Protein AF-A0A9Q0DKG9-F1 (afdb_monomer)

InterPro domains:
  IPR004244 Transposase, L1 [PTHR11505] (9-98)

Nearest PDB structures (foldseek):
  2ldy-assembly1_A  TM=6.185E-01  e=1.192E-02  Homo sapiens
  2w7a-assembly2_B  TM=7.944E-01  e=4.281E-01  Homo sapiens
  3iq2-assembly2_B  TM=2.450E-01  e=8.464E+00  Homo sapiens
  7am2-assembly1_V  TM=2.040E-01  e=6.937E+00  Leishmania tarentolae

Mean predicted aligned error: 10.67 Å

Sequence (126 aa):
MRVLVRLLFFPELLVEVFGEGVMDSPPECDRAHRSLTEKPKLGQRPRPIIIRLHRYQQKEMIICEARAKRGRLQYHGTPIAIYEDYAPEVMEQRYAYRVLCRSSMSWGSGQLCCFPQGFQSNEGGR

pLDDT: mean 75.12, std 17.93, range [31.84, 90.88]

Radius of gyration: 17.3 Å; Cα contacts (8 Å, |Δi|>4): 92; chains: 1; bounding box: 53×36×27 Å

Structure (mmCIF, N/CA/C/O backbone):
data_AF-A0A9Q0DKG9-F1
#
_entry.id   AF-A0A9Q0DKG9-F1
#
loop_
_atom_site.group_PDB
_atom_site.id
_atom_site.type_symbol
_atom_site.label_atom_id
_atom_site.label_alt_id
_atom_site.label_comp_id
_atom_site.label_asym_id
_atom_site.label_entity_id
_atom_site.label_seq_id
_atom_site.pdbx_PDB_ins_code
_atom_site.Cartn_x
_atom_site.Cartn_y
_atom_site.Cartn_z
_atom_site.occupancy
_atom_site.B_iso_or_equiv
_atom_site.auth_seq_id
_atom_site.auth_comp_id
_atom_site.auth_asym_id
_atom_site.auth_atom_id
_atom_site.pdbx_PDB_model_num
ATOM 1 N N . MET A 1 1 ? -23.987 2.272 -11.436 1.00 43.06 1 MET A N 1
ATOM 2 C CA . MET A 1 1 ? -23.696 2.980 -10.163 1.00 43.06 1 MET A CA 1
ATOM 3 C C . MET A 1 1 ? -22.794 2.223 -9.167 1.00 43.06 1 MET A C 1
ATOM 5 O O . MET A 1 1 ? -22.420 2.811 -8.168 1.00 43.06 1 MET A O 1
ATOM 9 N N . ARG A 1 2 ? -22.367 0.967 -9.408 1.00 44.47 2 ARG A N 1
ATOM 10 C CA . ARG A 1 2 ? -21.528 0.196 -8.452 1.00 44.47 2 ARG A CA 1
ATOM 11 C C . ARG A 1 2 ? -20.008 0.455 -8.518 1.00 44.47 2 ARG A C 1
ATOM 13 O O . ARG A 1 2 ? -19.296 0.037 -7.614 1.00 44.47 2 ARG A O 1
ATOM 20 N N . VAL A 1 3 ? -19.507 1.107 -9.571 1.00 48.06 3 VAL A N 1
ATOM 21 C CA . VAL A 1 3 ? -18.058 1.333 -9.779 1.00 48.06 3 VAL A CA 1
ATOM 22 C C . VAL A 1 3 ? -17.582 2.631 -9.113 1.00 48.06 3 VAL A C 1
ATOM 24 O O . VAL A 1 3 ? -16.548 2.625 -8.457 1.00 48.06 3 VAL A O 1
ATOM 27 N N . LEU A 1 4 ? -18.382 3.703 -9.184 1.00 49.78 4 LEU A N 1
ATOM 28 C CA . LEU A 1 4 ? -18.064 5.020 -8.608 1.00 49.78 4 LEU A CA 1
ATOM 29 C C . LEU A 1 4 ? -17.884 4.989 -7.082 1.00 49.78 4 LEU A C 1
ATOM 31 O O . LEU A 1 4 ? -16.915 5.539 -6.575 1.00 49.78 4 LEU A O 1
ATOM 35 N N . VAL A 1 5 ? -18.740 4.25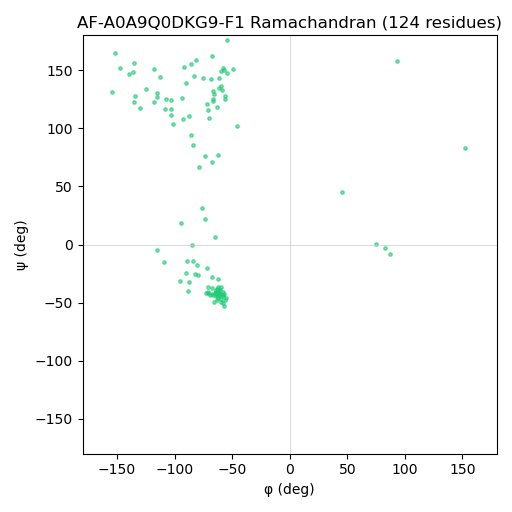7 -6.359 1.00 53.50 5 VAL A N 1
ATOM 36 C CA . VAL A 1 5 ? -18.650 4.136 -4.886 1.00 53.50 5 VAL A CA 1
ATOM 37 C C . VAL A 1 5 ? -17.331 3.486 -4.450 1.00 53.50 5 VAL A C 1
ATOM 39 O O . VAL A 1 5 ? -16.800 3.773 -3.383 1.00 53.50 5 VAL A O 1
ATOM 42 N N . ARG A 1 6 ? -16.763 2.615 -5.292 1.00 56.56 6 ARG A N 1
ATOM 43 C CA . ARG A 1 6 ? -15.526 1.899 -4.974 1.00 56.56 6 ARG A CA 1
ATOM 44 C C . ARG A 1 6 ? -14.275 2.751 -5.177 1.00 56.56 6 ARG A C 1
ATOM 46 O O . ARG A 1 6 ? -13.269 2.461 -4.544 1.00 56.56 6 ARG A O 1
ATOM 53 N N . LEU A 1 7 ? -14.329 3.752 -6.056 1.00 60.78 7 LEU A N 1
ATOM 54 C CA . LEU A 1 7 ? -13.195 4.634 -6.341 1.00 60.78 7 LEU A CA 1
ATOM 55 C C . LEU A 1 7 ? -13.053 5.757 -5.309 1.00 60.78 7 LEU A C 1
ATOM 57 O O . LEU A 1 7 ? -11.936 6.202 -5.094 1.00 60.78 7 LEU A O 1
ATOM 61 N N . LEU A 1 8 ? -14.140 6.156 -4.639 1.00 69.56 8 LEU A N 1
ATOM 62 C CA . LEU A 1 8 ? -14.119 7.203 -3.607 1.00 69.56 8 LEU A CA 1
ATOM 63 C C . LEU A 1 8 ? -13.791 6.663 -2.204 1.00 69.56 8 LEU A C 1
ATOM 65 O O . LEU A 1 8 ? -13.085 7.313 -1.445 1.00 69.56 8 LEU A O 1
ATOM 69 N N . PHE A 1 9 ? -14.198 5.426 -1.896 1.00 82.56 9 PHE A N 1
ATOM 70 C CA . PHE A 1 9 ? -13.988 4.831 -0.571 1.00 82.56 9 PHE A CA 1
ATOM 71 C C . PHE A 1 9 ? -12.509 4.675 -0.176 1.00 82.56 9 PHE A C 1
ATOM 73 O O . PHE A 1 9 ? -12.136 4.922 0.965 1.00 82.56 9 PHE A O 1
ATOM 80 N N . PHE A 1 10 ? -11.650 4.214 -1.091 1.00 84.50 10 PHE A N 1
ATOM 81 C CA . PHE A 1 10 ? -10.251 3.925 -0.749 1.00 84.50 10 PHE A CA 1
ATOM 82 C C . PHE A 1 10 ? -9.386 5.171 -0.537 1.00 84.50 10 PHE A C 1
ATOM 84 O O . PHE A 1 10 ? -8.593 5.156 0.401 1.00 84.50 10 PHE A O 1
ATOM 91 N N . PRO A 1 11 ? -9.506 6.227 -1.358 1.00 85.06 11 PRO A N 1
ATOM 92 C CA . PRO A 1 11 ? -8.855 7.503 -1.082 1.00 85.06 11 PRO A CA 1
ATOM 93 C C . PRO A 1 11 ? -9.216 8.074 0.290 1.00 85.06 11 PRO A C 1
ATOM 95 O O . PRO A 1 11 ? -8.318 8.450 1.036 1.00 85.06 11 PRO A O 1
ATOM 98 N N . GLU A 1 12 ? -10.501 8.069 0.653 1.00 85.62 12 GLU A N 1
ATOM 99 C CA . GLU A 1 12 ? -10.973 8.540 1.963 1.00 85.62 12 GLU A CA 1
ATOM 100 C C . GLU A 1 12 ? -10.422 7.675 3.104 1.00 85.62 12 GLU A C 1
ATOM 102 O O . GLU A 1 12 ? -9.881 8.197 4.076 1.00 85.62 12 GLU A O 1
ATOM 107 N N . LEU A 1 13 ? -10.447 6.348 2.939 1.00 86.75 13 LEU A N 1
ATOM 108 C CA . LEU A 1 13 ? -9.871 5.413 3.906 1.00 86.75 13 LEU A CA 1
ATOM 109 C C . LEU A 1 13 ? -8.367 5.638 4.115 1.00 86.75 13 LEU A C 1
ATOM 111 O O . LEU A 1 13 ? -7.874 5.483 5.228 1.00 86.75 13 LEU A O 1
ATOM 115 N N . LEU A 1 14 ? -7.617 5.986 3.068 1.00 85.88 14 LEU A N 1
ATOM 116 C CA . LEU A 1 14 ? -6.190 6.282 3.203 1.00 85.88 14 LEU A CA 1
ATOM 117 C C . LEU A 1 14 ? -5.965 7.562 4.014 1.00 85.88 14 LEU A C 1
ATOM 119 O O . LEU A 1 14 ? -5.115 7.561 4.902 1.00 85.88 14 LEU A O 1
ATOM 123 N N . VAL A 1 15 ? -6.748 8.614 3.767 1.00 86.00 15 VAL A N 1
ATOM 124 C CA . VAL A 1 15 ? -6.676 9.852 4.560 1.00 86.00 15 VAL A CA 1
ATOM 125 C C . VAL A 1 15 ? -7.007 9.572 6.030 1.00 86.00 15 VAL A C 1
ATOM 127 O O . VAL A 1 15 ? -6.259 9.993 6.908 1.00 86.00 15 VAL A O 1
ATOM 130 N N . GLU A 1 16 ? -8.046 8.780 6.312 1.00 86.88 16 GLU A N 1
ATOM 131 C CA . GLU A 1 16 ? -8.421 8.402 7.683 1.00 86.88 16 GLU A CA 1
ATOM 132 C C . GLU A 1 16 ? -7.327 7.577 8.386 1.00 86.88 16 GLU A C 1
ATOM 134 O O . GLU A 1 16 ? -6.99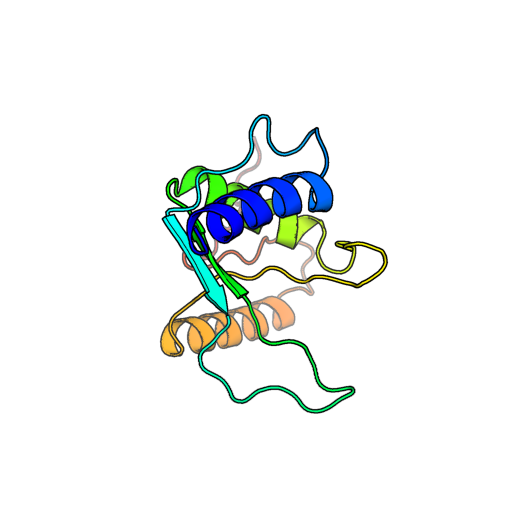2 7.829 9.542 1.00 86.88 16 GLU A O 1
ATOM 139 N N . VAL A 1 17 ? -6.726 6.607 7.688 1.00 86.38 17 VAL A N 1
ATOM 140 C CA . VAL A 1 17 ? -5.708 5.708 8.262 1.00 86.38 17 VAL A CA 1
ATOM 141 C C . VAL A 1 17 ? -4.377 6.420 8.527 1.00 86.38 17 VAL A C 1
ATOM 143 O O . VAL A 1 17 ? -3.696 6.101 9.506 1.00 86.38 17 VAL A O 1
ATOM 146 N N . PHE A 1 18 ? -3.968 7.353 7.663 1.00 83.19 18 PHE A N 1
ATOM 147 C CA . PHE A 1 18 ? -2.700 8.075 7.821 1.00 83.19 18 PHE A CA 1
ATOM 148 C C . PHE A 1 18 ? -2.822 9.365 8.645 1.00 83.19 18 PHE A C 1
ATOM 150 O O . PHE A 1 18 ? -1.828 9.751 9.277 1.00 83.19 18 PHE A O 1
ATOM 157 N N . GLY A 1 19 ? -4.018 9.960 8.693 1.00 77.88 19 GLY A N 1
ATOM 158 C CA . GLY A 1 19 ? -4.356 11.202 9.389 1.00 77.88 19 GLY A CA 1
ATOM 159 C C . GLY A 1 19 ? -4.259 12.450 8.501 1.00 77.88 19 GLY A C 1
ATOM 160 O O . GLY A 1 19 ? -3.508 12.478 7.525 1.00 77.88 19 GLY A O 1
ATOM 161 N N . GLU A 1 20 ? -4.968 13.514 8.897 1.00 66.88 20 GLU A N 1
ATOM 162 C CA . GLU A 1 20 ? -5.144 14.788 8.159 1.00 66.88 20 GLU A CA 1
ATOM 163 C C . GLU A 1 20 ? -3.865 15.635 7.954 1.00 66.88 20 GLU A C 1
ATOM 165 O O . GLU A 1 20 ? -3.935 16.742 7.439 1.00 66.88 20 GLU A O 1
ATOM 170 N N . GLY A 1 21 ? -2.680 15.140 8.327 1.00 67.19 21 GLY A N 1
ATOM 171 C CA . GLY A 1 21 ? -1.402 15.854 8.160 1.00 67.19 21 GLY A CA 1
ATOM 172 C C . GLY A 1 21 ? -0.409 15.194 7.202 1.00 67.19 21 GLY A C 1
ATOM 173 O O . GLY A 1 21 ? 0.670 15.732 6.983 1.00 67.19 21 GLY A O 1
ATOM 174 N N . VAL A 1 22 ? -0.729 14.008 6.674 1.00 73.00 22 VAL A N 1
ATOM 175 C CA . VAL A 1 22 ? 0.165 13.267 5.763 1.00 73.00 22 VAL A CA 1
ATOM 176 C C . VAL A 1 22 ? -0.177 13.535 4.298 1.00 73.00 22 VAL A C 1
ATOM 178 O O . VAL A 1 22 ? 0.696 13.490 3.433 1.00 73.00 22 VAL A O 1
ATOM 181 N N . MET A 1 23 ? -1.453 13.785 4.007 1.00 73.38 23 MET A N 1
ATOM 182 C CA . MET A 1 23 ? -1.948 14.032 2.658 1.00 73.38 23 MET A CA 1
ATOM 183 C C . MET A 1 23 ? -2.906 15.222 2.686 1.00 73.38 23 MET A C 1
ATOM 185 O O . MET A 1 23 ? -3.919 15.163 3.374 1.00 73.38 23 MET A O 1
ATOM 189 N N . ASP A 1 24 ? -2.616 16.261 1.901 1.00 72.31 24 ASP A N 1
ATOM 190 C CA . ASP A 1 24 ? -3.469 17.459 1.802 1.00 72.31 24 ASP A CA 1
ATOM 191 C C . ASP A 1 24 ? -4.781 17.193 1.046 1.00 72.31 24 ASP A C 1
ATOM 193 O O . ASP A 1 24 ? -5.747 17.946 1.143 1.00 72.31 24 ASP A O 1
ATOM 197 N N . SER A 1 25 ? -4.813 16.127 0.241 1.00 79.44 25 SER A N 1
ATOM 198 C CA . SER A 1 25 ? -5.985 15.718 -0.534 1.00 79.44 25 SER A CA 1
ATOM 199 C C . SER A 1 25 ? -6.053 14.195 -0.696 1.00 79.44 25 SER A C 1
ATOM 201 O O . SER A 1 25 ? -5.008 13.528 -0.707 1.00 79.44 25 SER A O 1
ATOM 203 N N . PRO A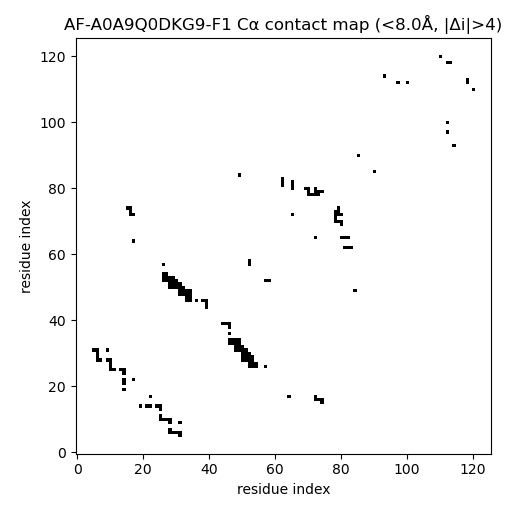 1 26 ? -7.264 13.622 -0.851 1.00 83.38 26 PRO A N 1
ATOM 204 C CA . PRO A 1 26 ? -7.428 12.205 -1.145 1.00 83.38 26 PRO A CA 1
ATOM 205 C C . PRO A 1 26 ? -6.711 11.829 -2.453 1.00 83.38 26 PRO A C 1
ATOM 207 O O . PRO A 1 26 ? -6.874 12.521 -3.462 1.00 83.38 26 PRO A O 1
ATOM 210 N N . PRO A 1 27 ? -5.926 10.739 -2.479 1.00 85.81 27 PRO A N 1
ATOM 211 C CA . PRO A 1 27 ? -5.201 10.349 -3.680 1.00 85.81 27 PRO A CA 1
ATOM 212 C C . PRO A 1 27 ? -6.142 9.884 -4.794 1.00 85.81 27 PRO A C 1
ATOM 214 O O . PRO A 1 27 ? -7.110 9.163 -4.560 1.00 85.81 27 PRO A O 1
ATOM 217 N N . GLU A 1 28 ? -5.812 10.232 -6.036 1.00 88.12 28 GLU A N 1
ATOM 218 C CA . GLU A 1 28 ? -6.564 9.784 -7.208 1.00 88.12 28 GLU A CA 1
ATOM 219 C C . GLU A 1 28 ? -6.301 8.289 -7.444 1.00 88.12 28 GLU A C 1
ATOM 221 O O . GLU A 1 28 ? -5.160 7.846 -7.624 1.00 88.12 28 GLU A O 1
ATOM 226 N N . CYS A 1 29 ? -7.367 7.491 -7.430 1.00 88.81 29 CYS A N 1
ATOM 227 C CA . CYS A 1 29 ? -7.304 6.047 -7.606 1.00 88.81 29 CYS A CA 1
ATOM 228 C C . CYS A 1 29 ? -7.859 5.655 -8.978 1.00 88.81 29 CYS A C 1
ATOM 230 O O . CYS A 1 29 ? -9.050 5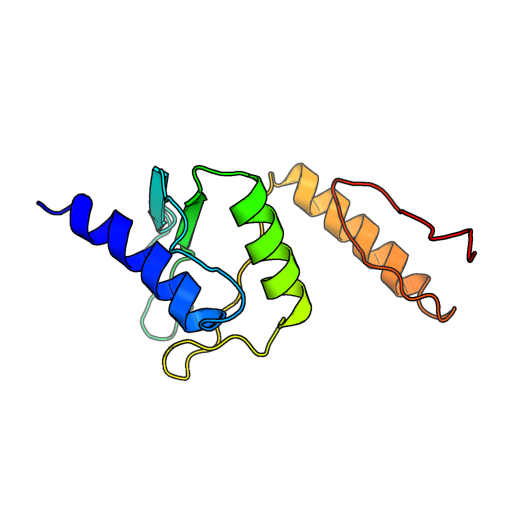.816 -9.235 1.00 88.81 29 CYS A O 1
ATOM 232 N N . ASP A 1 30 ? -7.011 5.082 -9.836 1.00 88.12 30 ASP A N 1
ATOM 233 C CA . ASP A 1 30 ? -7.434 4.563 -11.142 1.00 88.12 30 ASP A CA 1
ATOM 234 C C . ASP A 1 30 ? -8.273 3.290 -10.973 1.00 88.12 30 ASP A C 1
ATOM 236 O O . ASP A 1 30 ? -9.238 3.033 -11.696 1.00 88.12 30 ASP A O 1
ATOM 240 N N . ARG A 1 31 ? -7.852 2.426 -10.040 1.00 87.62 31 ARG A N 1
ATOM 241 C CA . ARG A 1 31 ? -8.432 1.095 -9.866 1.00 87.62 31 ARG A CA 1
ATOM 242 C C . ARG A 1 31 ? -8.249 0.609 -8.443 1.00 87.62 31 ARG A C 1
ATOM 244 O O . ARG A 1 31 ? -7.134 0.536 -7.943 1.00 87.62 31 ARG A O 1
ATOM 251 N N . ALA A 1 32 ? -9.328 0.122 -7.846 1.00 89.44 32 ALA A N 1
ATOM 252 C CA . ALA A 1 32 ? -9.267 -0.596 -6.584 1.00 89.44 32 ALA A CA 1
ATOM 253 C C . ALA A 1 32 ? -10.112 -1.865 -6.639 1.00 89.44 32 ALA A C 1
ATOM 255 O O . ALA A 1 32 ? -11.292 -1.853 -7.004 1.00 89.44 32 ALA A O 1
ATOM 256 N N . HIS A 1 33 ? -9.499 -2.986 -6.279 1.00 87.88 33 HIS A N 1
ATOM 257 C CA . HIS A 1 33 ? -10.153 -4.287 -6.294 1.00 87.88 33 HIS A CA 1
ATOM 258 C C . HIS A 1 33 ? -9.553 -5.226 -5.250 1.00 87.88 33 HIS A C 1
ATOM 260 O O . HIS A 1 33 ? -8.496 -4.966 -4.688 1.00 87.88 33 HIS A O 1
ATOM 266 N N . ARG A 1 34 ? -10.263 -6.315 -4.953 1.00 87.25 34 ARG A N 1
ATOM 267 C CA . ARG A 1 34 ? -9.753 -7.394 -4.096 1.00 87.25 34 ARG A CA 1
ATOM 268 C C . ARG A 1 34 ? -9.075 -8.447 -4.964 1.00 87.25 34 ARG A C 1
ATOM 270 O O . ARG A 1 34 ? -9.472 -8.604 -6.119 1.00 87.25 34 ARG A O 1
ATOM 277 N N . SER A 1 35 ? -8.113 -9.174 -4.398 1.00 86.75 35 SER A N 1
ATOM 278 C CA . SER A 1 35 ? -7.500 -10.311 -5.088 1.00 86.75 35 SER A CA 1
ATOM 279 C C . SER A 1 35 ? -8.556 -11.315 -5.561 1.00 86.75 35 SER A C 1
ATOM 281 O O . SER A 1 35 ? -9.584 -11.522 -4.905 1.00 86.75 35 SER A O 1
ATOM 283 N N . LEU A 1 36 ? -8.279 -11.968 -6.689 1.00 85.25 36 LEU A N 1
ATOM 284 C CA . LEU A 1 36 ? -9.114 -13.024 -7.277 1.00 85.25 36 LEU A CA 1
ATOM 285 C C . LEU A 1 36 ? -8.972 -14.366 -6.533 1.00 85.25 36 LEU A C 1
ATOM 287 O O . LEU A 1 36 ? -9.059 -15.433 -7.125 1.00 85.25 36 LEU A O 1
ATOM 291 N N . THR A 1 37 ? -8.726 -14.317 -5.225 1.00 84.56 37 THR A N 1
ATOM 292 C CA . THR A 1 37 ? -8.631 -15.501 -4.368 1.00 84.56 37 THR A CA 1
ATOM 293 C C . THR A 1 37 ? -10.024 -15.912 -3.892 1.00 84.56 37 THR A C 1
ATOM 295 O O . THR A 1 37 ? -10.936 -15.077 -3.781 1.00 84.56 37 THR A O 1
ATOM 298 N N . GLU A 1 38 ? -10.182 -17.192 -3.555 1.00 85.19 38 GLU A N 1
ATOM 299 C CA . GLU A 1 38 ? -11.387 -17.718 -2.919 1.00 85.19 38 GLU A CA 1
ATOM 300 C C . GLU A 1 38 ? -11.816 -16.875 -1.712 1.00 85.19 38 GLU A C 1
ATOM 302 O O . GLU A 1 38 ? -11.019 -16.192 -1.057 1.00 85.19 38 GLU A O 1
ATOM 307 N N . LYS A 1 39 ? -13.122 -16.868 -1.436 1.00 85.44 39 LYS A N 1
ATOM 308 C CA . LYS A 1 39 ? -13.648 -16.111 -0.302 1.00 85.44 39 LYS A CA 1
ATOM 309 C C . LYS A 1 39 ? -13.129 -16.760 0.990 1.00 85.44 39 LYS A C 1
ATOM 311 O O . LYS A 1 39 ? -13.374 -17.948 1.189 1.00 85.44 39 LYS A O 1
ATOM 316 N N . PRO A 1 40 ? -12.445 -16.006 1.868 1.00 88.25 40 PRO A N 1
ATOM 317 C CA . PRO A 1 40 ? -11.918 -16.562 3.104 1.00 88.25 40 PRO A CA 1
ATOM 318 C C . PRO A 1 40 ? -13.065 -17.086 3.974 1.00 88.25 40 PRO A C 1
ATOM 320 O O . PRO A 1 40 ? -14.149 -16.493 4.012 1.00 88.25 40 PRO A O 1
ATOM 323 N N . LYS A 1 41 ? -12.818 -18.203 4.667 1.00 87.44 41 LYS A N 1
ATOM 324 C CA . LYS A 1 41 ? -13.740 -18.751 5.671 1.00 87.44 41 LYS A CA 1
ATOM 325 C C . LYS A 1 41 ? -13.823 -17.808 6.878 1.00 87.44 41 LYS A C 1
ATOM 327 O O . LYS A 1 41 ? -12.957 -16.955 7.073 1.00 87.44 41 LYS A O 1
ATOM 332 N N . LEU A 1 42 ? -14.861 -17.961 7.698 1.00 83.88 42 LEU A N 1
ATOM 333 C CA . LEU A 1 42 ? -15.011 -17.178 8.926 1.00 83.88 42 LEU A CA 1
ATOM 334 C C . LEU A 1 42 ? -13.769 -17.364 9.822 1.00 83.88 42 LEU A C 1
ATOM 336 O O . LEU A 1 42 ? -13.343 -18.492 10.054 1.00 83.88 42 LEU A O 1
ATOM 340 N N . GLY A 1 43 ? -13.157 -16.262 10.260 1.00 84.50 43 GLY A N 1
ATOM 341 C CA . GLY A 1 43 ? -11.919 -16.266 11.055 1.00 84.50 43 GLY A CA 1
ATOM 342 C C . GLY A 1 43 ? -10.612 -16.301 10.249 1.00 84.50 43 GLY A C 1
ATOM 343 O O . GLY A 1 43 ? -9.542 -16.120 10.823 1.00 84.50 43 GLY A O 1
ATOM 344 N N . GLN A 1 44 ? -10.664 -16.483 8.925 1.00 85.88 44 GLN A N 1
ATOM 345 C CA . GLN A 1 44 ? -9.484 -16.343 8.067 1.00 85.88 44 GLN A CA 1
ATOM 346 C C . GLN A 1 44 ? -9.206 -14.877 7.725 1.00 85.88 44 GLN A C 1
ATOM 348 O O . GLN A 1 44 ? -10.086 -14.015 7.783 1.00 85.88 44 GLN A O 1
ATOM 353 N N . ARG A 1 45 ? -7.958 -14.595 7.335 1.00 84.00 45 ARG A N 1
ATOM 354 C CA . ARG A 1 45 ? -7.532 -13.241 6.971 1.00 84.00 45 ARG A CA 1
ATOM 355 C C . ARG A 1 45 ? -8.365 -12.706 5.794 1.00 84.00 45 ARG A C 1
ATOM 357 O O . ARG A 1 45 ? -8.576 -13.434 4.820 1.00 84.00 45 ARG A O 1
ATOM 364 N N . PRO A 1 46 ? -8.819 -11.439 5.843 1.00 87.94 46 PRO A N 1
ATOM 365 C CA . PRO A 1 46 ? -9.507 -10.815 4.720 1.00 87.94 46 PRO A CA 1
ATOM 366 C C . PRO A 1 46 ? -8.649 -10.811 3.449 1.00 87.94 46 PRO A C 1
ATOM 368 O O . PRO A 1 46 ? -7.423 -10.734 3.515 1.00 87.94 46 PRO A O 1
ATOM 371 N N . ARG A 1 47 ? -9.298 -10.830 2.275 1.00 89.56 47 ARG A N 1
ATOM 372 C CA . ARG A 1 47 ? -8.584 -10.737 0.991 1.00 89.56 47 ARG A CA 1
ATOM 373 C C . ARG A 1 47 ? -7.830 -9.414 0.876 1.00 89.56 47 ARG A C 1
ATOM 375 O O . ARG A 1 47 ? -8.466 -8.375 1.121 1.00 89.56 47 ARG A O 1
ATOM 382 N N . PRO A 1 48 ? -6.560 -9.441 0.429 1.00 90.00 48 PRO A N 1
ATOM 383 C CA . PRO A 1 48 ? -5.812 -8.227 0.170 1.00 90.00 48 PRO A CA 1
ATOM 384 C C . PRO A 1 48 ? -6.516 -7.387 -0.896 1.00 90.00 48 PRO A C 1
ATOM 386 O O . PRO A 1 48 ? -7.234 -7.891 -1.771 1.00 90.00 48 PRO A O 1
ATOM 389 N N . ILE A 1 49 ? -6.332 -6.080 -0.769 1.00 90.06 49 ILE A N 1
ATOM 390 C CA . ILE A 1 49 ? -6.886 -5.076 -1.664 1.00 90.06 49 ILE A CA 1
ATOM 391 C C . ILE A 1 49 ? -5.723 -4.540 -2.485 1.00 90.06 49 ILE A C 1
ATOM 393 O O . ILE A 1 49 ? -4.726 -4.099 -1.923 1.00 90.06 49 ILE A O 1
ATOM 397 N N . ILE A 1 50 ? -5.860 -4.605 -3.803 1.00 90.56 50 ILE A N 1
ATOM 398 C CA . ILE A 1 50 ? -4.879 -4.098 -4.753 1.00 90.56 50 ILE A CA 1
ATOM 399 C C . ILE A 1 50 ? -5.422 -2.780 -5.294 1.00 90.56 50 ILE A C 1
ATOM 401 O O . ILE A 1 50 ? -6.491 -2.736 -5.924 1.00 90.56 50 ILE A O 1
ATOM 405 N N . ILE A 1 51 ? -4.679 -1.715 -5.010 1.00 90.88 51 ILE A N 1
ATOM 406 C CA . ILE A 1 51 ? -5.003 -0.340 -5.375 1.00 90.88 51 ILE A CA 1
ATOM 407 C C . ILE A 1 51 ? -3.942 0.145 -6.358 1.00 90.88 51 ILE A C 1
ATOM 409 O O . ILE A 1 51 ? -2.746 0.075 -6.080 1.00 90.88 51 ILE 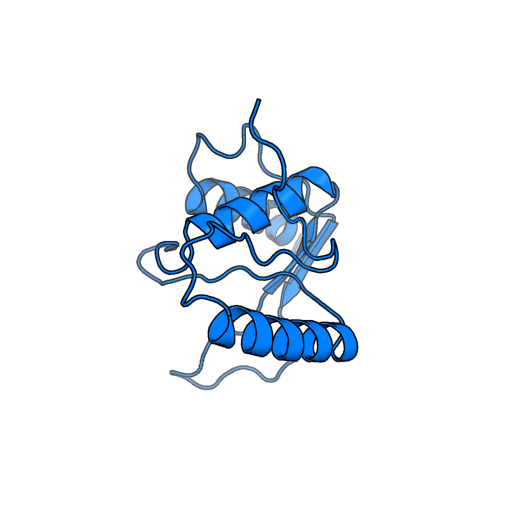A O 1
ATOM 413 N N . ARG A 1 52 ? -4.391 0.655 -7.503 1.00 90.75 52 ARG A N 1
ATOM 414 C CA . ARG A 1 52 ? -3.567 1.381 -8.460 1.00 90.75 52 ARG A CA 1
ATOM 415 C C . ARG A 1 52 ? -3.859 2.866 -8.301 1.00 90.75 52 ARG A C 1
ATOM 417 O O . ARG A 1 52 ? -4.956 3.321 -8.623 1.00 90.75 52 ARG A O 1
ATOM 424 N N . LEU A 1 53 ? -2.864 3.590 -7.807 1.00 90.50 53 LEU A N 1
ATOM 425 C CA . LEU A 1 53 ? -2.901 5.043 -7.714 1.00 90.50 53 LEU A CA 1
ATOM 426 C C . LEU A 1 53 ? -2.504 5.660 -9.050 1.00 90.50 53 LEU A C 1
ATOM 428 O O . LEU A 1 53 ? -1.625 5.136 -9.736 1.00 90.50 53 LEU A O 1
ATOM 432 N N . HIS A 1 54 ? -3.137 6.782 -9.373 1.00 89.81 54 HIS A N 1
ATOM 433 C CA . HIS A 1 54 ? -2.859 7.539 -10.585 1.00 89.81 54 HIS A CA 1
ATOM 434 C C . HIS A 1 54 ? -1.450 8.150 -10.548 1.00 89.81 54 HIS A C 1
ATOM 436 O O . HIS A 1 54 ? -0.692 8.083 -11.515 1.00 89.81 54 HIS A O 1
ATOM 442 N N . ARG A 1 55 ? -1.067 8.718 -9.394 1.00 90.06 55 ARG A N 1
ATOM 443 C CA . ARG A 1 55 ? 0.198 9.443 -9.213 1.00 90.06 55 ARG A CA 1
ATOM 444 C C . ARG A 1 55 ? 1.225 8.602 -8.466 1.00 90.06 55 ARG A C 1
ATOM 446 O O . ARG A 1 55 ? 1.018 8.202 -7.321 1.00 90.06 55 ARG A O 1
ATOM 453 N N . TYR A 1 56 ? 2.391 8.422 -9.082 1.00 87.62 56 TYR A N 1
ATOM 454 C CA . TYR A 1 56 ? 3.508 7.688 -8.480 1.00 87.62 56 TYR A CA 1
ATOM 455 C C . TYR A 1 56 ? 4.018 8.329 -7.178 1.00 87.62 56 TYR A C 1
ATOM 457 O O . TYR A 1 56 ? 4.309 7.626 -6.218 1.00 87.62 56 TYR A O 1
ATOM 465 N N . GLN A 1 57 ? 4.068 9.662 -7.108 1.00 88.44 57 GLN A N 1
ATOM 466 C CA . GLN A 1 57 ? 4.508 10.378 -5.903 1.00 88.44 57 GLN A CA 1
ATOM 467 C C . GLN A 1 57 ? 3.625 10.053 -4.689 1.00 88.44 57 GLN A C 1
ATOM 469 O O . GLN A 1 57 ? 4.139 9.782 -3.609 1.00 88.44 57 GLN A O 1
ATOM 474 N N . GLN A 1 58 ? 2.301 9.996 -4.879 1.00 88.12 58 GLN A N 1
ATOM 475 C CA . GLN A 1 58 ? 1.357 9.629 -3.818 1.00 88.12 58 GLN A CA 1
ATOM 476 C C . GLN A 1 58 ? 1.581 8.191 -3.343 1.00 88.12 58 GLN A C 1
ATOM 478 O O . GLN A 1 58 ? 1.584 7.940 -2.141 1.00 88.12 58 GLN A O 1
ATOM 483 N N . LYS A 1 59 ? 1.839 7.261 -4.274 1.00 88.38 59 LYS A N 1
ATOM 484 C CA . LYS A 1 59 ? 2.212 5.880 -3.944 1.00 88.38 59 LYS A CA 1
ATOM 485 C C . LYS A 1 59 ? 3.455 5.841 -3.055 1.00 88.38 59 LYS A C 1
ATOM 487 O O . LYS A 1 59 ? 3.408 5.219 -2.000 1.00 88.38 59 LYS A O 1
ATOM 492 N N . GLU A 1 60 ? 4.544 6.493 -3.451 1.00 88.56 60 GLU A N 1
ATOM 493 C CA . GLU A 1 60 ? 5.791 6.468 -2.676 1.00 88.56 60 GLU A CA 1
ATOM 494 C C . GLU A 1 60 ? 5.619 7.084 -1.282 1.00 88.56 60 GLU A C 1
ATOM 496 O O . GLU A 1 60 ? 6.054 6.483 -0.302 1.00 88.56 60 GLU A O 1
ATOM 501 N N . MET A 1 61 ? 4.910 8.213 -1.166 1.00 88.12 61 MET A N 1
ATOM 502 C CA . MET A 1 61 ? 4.606 8.824 0.135 1.00 88.12 61 MET A CA 1
ATOM 503 C C . MET A 1 61 ? 3.835 7.864 1.051 1.00 88.12 61 MET A C 1
ATOM 505 O O . MET A 1 61 ? 4.268 7.606 2.173 1.00 88.12 61 MET A O 1
ATOM 509 N N . ILE A 1 62 ? 2.749 7.263 0.550 1.00 88.88 62 ILE A N 1
ATOM 510 C CA . ILE A 1 62 ? 1.934 6.291 1.300 1.00 88.88 62 ILE A CA 1
ATOM 511 C C . ILE A 1 62 ? 2.781 5.109 1.774 1.00 88.88 62 ILE A C 1
ATOM 513 O O . ILE A 1 62 ? 2.644 4.642 2.904 1.00 88.88 62 ILE A O 1
ATOM 517 N N . ILE A 1 63 ? 3.664 4.606 0.917 1.00 89.44 63 ILE A N 1
ATOM 518 C CA . ILE A 1 63 ? 4.525 3.473 1.242 1.00 89.44 63 ILE A CA 1
ATOM 519 C C . ILE A 1 63 ? 5.580 3.844 2.285 1.00 89.44 63 ILE A C 1
ATOM 521 O O . ILE A 1 63 ? 5.819 3.058 3.205 1.00 89.44 63 ILE A O 1
ATOM 525 N N . CYS A 1 64 ? 6.215 5.008 2.165 1.00 86.88 64 CYS A N 1
ATOM 526 C CA . CYS A 1 64 ? 7.177 5.498 3.149 1.00 86.88 64 CYS A CA 1
ATOM 527 C C . CYS A 1 64 ? 6.522 5.654 4.525 1.00 86.88 64 CYS A C 1
ATOM 529 O O . CYS A 1 64 ? 7.027 5.119 5.514 1.00 86.88 64 CYS A O 1
ATOM 531 N N . GLU A 1 65 ? 5.346 6.270 4.572 1.00 87.44 65 GLU A N 1
ATOM 532 C CA . GLU A 1 65 ? 4.558 6.441 5.794 1.00 87.44 65 GLU A CA 1
ATOM 533 C C . GLU A 1 65 ? 4.096 5.104 6.376 1.00 87.44 65 GLU A C 1
ATOM 535 O O . GLU A 1 65 ? 4.197 4.867 7.582 1.00 87.44 65 GLU A O 1
ATOM 540 N N . ALA A 1 66 ? 3.668 4.168 5.525 1.00 88.81 66 ALA A N 1
ATOM 541 C CA . ALA A 1 66 ? 3.303 2.824 5.957 1.00 88.81 66 ALA A CA 1
ATOM 542 C C . ALA A 1 66 ? 4.485 2.067 6.573 1.00 88.81 66 ALA A C 1
ATOM 544 O O . ALA A 1 66 ? 4.309 1.305 7.528 1.00 88.81 66 ALA A O 1
ATOM 545 N N . ARG A 1 67 ? 5.697 2.271 6.043 1.00 85.88 67 ARG A N 1
ATOM 546 C CA . ARG A 1 67 ? 6.930 1.698 6.597 1.00 85.88 67 ARG A CA 1
ATOM 547 C C . ARG A 1 67 ? 7.303 2.361 7.924 1.00 85.88 67 ARG A C 1
ATOM 549 O O . ARG A 1 67 ? 7.656 1.637 8.853 1.00 85.88 67 ARG A O 1
ATOM 556 N N . ALA A 1 68 ? 7.178 3.683 8.037 1.00 84.31 68 ALA A N 1
ATOM 557 C CA . ALA A 1 68 ? 7.456 4.426 9.267 1.00 84.31 68 ALA A CA 1
ATOM 558 C C . ALA A 1 68 ? 6.488 4.051 10.404 1.00 84.31 68 ALA A C 1
ATOM 560 O O . ALA A 1 68 ? 6.902 3.827 11.541 1.00 84.31 68 ALA A O 1
ATOM 561 N N . LYS A 1 69 ? 5.197 3.895 10.088 1.00 83.06 69 LYS A N 1
ATOM 562 C CA . LYS A 1 69 ? 4.126 3.539 11.037 1.00 83.06 69 LYS A CA 1
ATOM 563 C C . LYS A 1 69 ? 3.846 2.031 11.088 1.00 83.06 69 LYS A C 1
ATOM 565 O O . LYS A 1 69 ? 2.780 1.602 11.543 1.00 83.06 69 LYS A O 1
ATOM 570 N N . ARG A 1 70 ? 4.781 1.194 10.623 1.00 78.94 70 ARG A N 1
ATOM 571 C CA . ARG A 1 70 ? 4.580 -0.257 10.500 1.00 78.94 70 ARG A CA 1
ATOM 572 C C . ARG A 1 70 ? 4.174 -0.876 11.842 1.00 78.94 70 ARG A C 1
ATOM 574 O O . ARG A 1 70 ? 4.873 -0.741 12.838 1.00 78.94 70 ARG A O 1
ATOM 581 N N . GLY A 1 71 ? 3.044 -1.587 11.848 1.00 78.62 71 GLY A N 1
ATOM 582 C CA . GLY A 1 71 ? 2.489 -2.237 13.044 1.00 78.62 71 GLY A CA 1
ATOM 583 C C . GLY A 1 71 ? 1.660 -1.323 13.954 1.00 78.62 71 GLY A C 1
ATOM 584 O O . GLY A 1 71 ? 1.091 -1.813 14.923 1.00 78.62 71 GLY A O 1
ATOM 585 N N . ARG A 1 72 ? 1.558 -0.024 13.641 1.00 84.12 72 ARG A N 1
ATOM 586 C CA . ARG A 1 72 ? 0.733 0.949 14.376 1.00 84.12 72 ARG A CA 1
ATOM 587 C C . ARG A 1 72 ? -0.502 1.410 13.601 1.00 84.12 72 ARG A C 1
ATOM 589 O O . ARG A 1 72 ? -1.403 1.973 14.209 1.00 84.12 72 ARG A O 1
ATOM 596 N N . LEU A 1 73 ? -0.553 1.166 12.289 1.00 86.06 73 LEU A N 1
ATOM 597 C CA . LEU A 1 73 ? -1.705 1.509 11.454 1.00 86.06 73 LEU A CA 1
ATOM 598 C C . LEU A 1 73 ? -2.926 0.664 11.829 1.00 86.06 73 LEU A C 1
ATOM 600 O O . LEU A 1 73 ? -2.873 -0.570 11.823 1.00 86.06 73 LEU A O 1
ATOM 604 N N . GLN A 1 74 ? -4.031 1.339 12.131 1.00 88.00 74 GLN A N 1
ATOM 605 C CA . GLN A 1 74 ? -5.301 0.721 12.488 1.00 88.00 74 GLN A CA 1
ATOM 606 C C . GLN A 1 74 ? -6.443 1.431 11.770 1.00 88.00 74 GLN A C 1
ATOM 608 O O . GLN A 1 74 ? -6.393 2.634 11.543 1.00 88.00 74 GLN A O 1
ATOM 613 N N . TYR A 1 75 ? -7.482 0.674 11.450 1.00 86.88 75 TYR A N 1
ATOM 614 C CA . TYR A 1 75 ? -8.732 1.176 10.901 1.00 86.88 75 TYR A CA 1
ATOM 615 C C . TYR A 1 75 ? -9.878 0.594 11.717 1.00 86.88 75 TYR A C 1
ATOM 617 O O . TYR A 1 75 ? -10.008 -0.630 11.802 1.00 86.88 75 TYR A O 1
ATOM 625 N N . HIS A 1 76 ? -10.648 1.455 12.385 1.00 86.62 76 HIS A N 1
ATOM 626 C CA . HIS A 1 76 ? -11.682 1.060 13.354 1.00 86.62 76 HIS A CA 1
ATOM 627 C C . HIS A 1 76 ? -11.216 -0.036 14.339 1.00 86.62 76 HIS A C 1
ATOM 629 O O . HIS A 1 76 ? -11.895 -1.039 14.549 1.00 86.62 76 HIS A O 1
ATOM 635 N N . GLY A 1 77 ? -10.005 0.109 14.892 1.00 84.50 77 GLY A N 1
ATOM 636 C CA . GLY A 1 77 ? -9.413 -0.858 15.829 1.00 84.50 77 GLY A CA 1
ATOM 637 C C . GLY A 1 77 ? -8.892 -2.158 15.197 1.00 84.50 77 GLY A C 1
ATOM 638 O O . GLY A 1 77 ? -8.362 -3.014 15.901 1.00 84.50 77 GLY A O 1
ATOM 639 N N . THR A 1 78 ? -8.999 -2.323 13.874 1.00 86.62 78 THR A N 1
ATOM 640 C CA . THR A 1 78 ? -8.412 -3.459 13.151 1.00 86.62 78 THR A CA 1
ATOM 641 C C . THR A 1 78 ? -7.028 -3.083 12.622 1.00 86.62 78 THR A C 1
ATOM 643 O O . THR A 1 78 ? -6.915 -2.090 11.900 1.00 86.62 78 THR A O 1
ATOM 646 N N . PRO A 1 79 ? -5.965 -3.854 12.913 1.00 88.50 79 PRO A N 1
ATOM 647 C CA . PRO A 1 79 ? -4.636 -3.564 12.391 1.00 88.50 79 PRO A CA 1
ATOM 648 C C . PRO A 1 79 ? -4.601 -3.736 10.869 1.00 88.50 79 PRO A C 1
ATOM 650 O O . PRO A 1 79 ? -5.000 -4.776 10.337 1.00 88.50 79 PRO A O 1
ATOM 653 N N . ILE A 1 80 ? -4.087 -2.724 10.171 1.00 89.50 80 ILE A N 1
ATOM 654 C CA . ILE A 1 80 ? -3.896 -2.747 8.719 1.00 89.50 80 ILE A CA 1
ATOM 655 C C . ILE A 1 80 ? -2.404 -2.740 8.404 1.00 89.50 80 ILE A C 1
ATOM 657 O O . ILE A 1 80 ? -1.598 -2.091 9.068 1.00 89.50 80 ILE A O 1
ATOM 661 N N . ALA A 1 81 ? -2.035 -3.462 7.349 1.00 89.19 81 ALA A N 1
ATOM 662 C CA . ALA A 1 81 ? -0.708 -3.394 6.773 1.00 89.19 81 ALA A CA 1
ATOM 663 C C . ALA A 1 81 ? -0.796 -3.061 5.283 1.00 89.19 81 ALA A C 1
ATOM 665 O O . ALA A 1 81 ? -1.595 -3.648 4.553 1.00 89.19 81 ALA A O 1
ATOM 666 N N . ILE A 1 82 ? 0.041 -2.121 4.852 1.00 90.31 82 ILE A N 1
ATOM 667 C CA . ILE A 1 82 ? 0.137 -1.661 3.468 1.00 90.31 82 ILE A CA 1
ATOM 668 C C . ILE A 1 82 ? 1.528 -2.033 2.960 1.00 90.31 82 ILE A C 1
ATOM 670 O O . ILE A 1 82 ? 2.535 -1.782 3.626 1.00 90.31 82 ILE A O 1
ATOM 674 N N . TYR A 1 83 ? 1.569 -2.660 1.789 1.00 88.69 83 TYR A N 1
ATOM 675 C CA . TYR A 1 83 ? 2.791 -3.110 1.136 1.00 88.69 83 TYR A CA 1
ATOM 676 C C . TYR A 1 83 ? 2.746 -2.749 -0.345 1.00 88.69 83 TYR A C 1
ATOM 678 O O . TYR A 1 83 ? 1.671 -2.591 -0.922 1.00 88.69 83 TYR A O 1
ATOM 686 N N . GLU A 1 84 ? 3.921 -2.644 -0.954 1.00 89.50 84 GLU A N 1
ATOM 687 C CA . GLU A 1 84 ? 4.031 -2.552 -2.406 1.00 89.50 84 GLU A CA 1
ATOM 688 C C . GLU A 1 84 ? 3.785 -3.908 -3.063 1.00 89.50 84 GLU A C 1
ATOM 690 O O . GLU A 1 84 ? 4.207 -4.944 -2.543 1.00 89.50 84 GLU A O 1
ATOM 695 N N . ASP A 1 85 ? 3.124 -3.867 -4.217 1.00 89.44 85 ASP A N 1
ATOM 696 C CA . ASP A 1 85 ? 2.880 -5.028 -5.064 1.00 89.44 85 ASP A CA 1
ATOM 697 C C . ASP A 1 85 ? 4.071 -5.216 -6.009 1.00 89.44 85 ASP A C 1
ATOM 699 O O . ASP A 1 85 ? 4.327 -4.388 -6.886 1.00 89.44 85 ASP A O 1
ATOM 703 N N . TYR A 1 86 ? 4.840 -6.277 -5.781 1.00 85.94 86 TYR A N 1
ATOM 704 C CA . TYR A 1 86 ? 6.015 -6.619 -6.573 1.00 85.94 86 TYR A CA 1
ATOM 705 C C . TYR A 1 86 ? 5.818 -7.968 -7.251 1.00 85.94 86 TYR A C 1
ATOM 707 O O . TYR A 1 86 ? 5.178 -8.866 -6.704 1.00 85.94 86 TYR A O 1
ATOM 715 N N . ALA A 1 87 ? 6.457 -8.135 -8.409 1.00 86.19 87 ALA A N 1
ATOM 716 C CA . ALA A 1 87 ? 6.596 -9.437 -9.044 1.00 86.19 87 ALA A CA 1
ATOM 717 C C . ALA A 1 87 ? 7.286 -10.443 -8.092 1.00 86.19 87 ALA A C 1
ATOM 719 O O . ALA A 1 87 ? 8.113 -10.034 -7.265 1.00 86.19 87 ALA A O 1
ATOM 720 N N . PRO A 1 88 ? 6.988 -11.751 -8.205 1.00 84.56 88 PRO A N 1
ATOM 721 C CA . PRO A 1 88 ? 7.541 -12.771 -7.311 1.00 84.56 88 PRO A CA 1
ATOM 722 C C . PRO A 1 88 ? 9.075 -12.795 -7.324 1.00 84.56 88 PRO A C 1
ATOM 724 O O . PRO A 1 88 ? 9.690 -12.821 -6.263 1.00 84.56 88 PRO A O 1
ATOM 727 N N . GLU A 1 89 ? 9.691 -12.651 -8.498 1.00 88.44 89 GLU A N 1
ATOM 728 C CA . GLU A 1 89 ? 11.152 -12.585 -8.661 1.00 88.44 89 GLU A CA 1
ATOM 729 C C . GLU A 1 89 ? 11.770 -11.427 -7.857 1.00 88.44 89 GLU A C 1
ATOM 731 O O . GLU A 1 89 ? 12.765 -11.583 -7.149 1.00 88.44 89 GLU A O 1
ATOM 736 N N . VAL A 1 90 ? 11.130 -10.255 -7.894 1.00 86.25 90 VAL A N 1
ATOM 737 C CA . VAL A 1 90 ? 11.555 -9.076 -7.128 1.00 86.25 90 VAL A CA 1
ATOM 738 C C . VAL A 1 90 ? 11.370 -9.307 -5.627 1.00 86.25 90 VAL A C 1
ATOM 740 O O . VAL A 1 90 ? 12.198 -8.882 -4.821 1.00 86.25 90 VAL A O 1
ATOM 743 N N . MET A 1 91 ? 10.303 -9.995 -5.2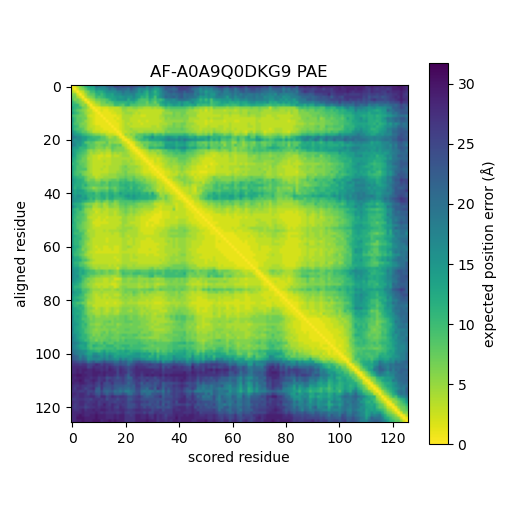21 1.00 84.25 91 MET A N 1
ATOM 744 C CA . MET A 1 91 ? 10.079 -10.340 -3.817 1.00 84.25 91 MET A CA 1
ATOM 745 C C . MET A 1 91 ? 11.154 -11.277 -3.265 1.00 84.25 91 MET A C 1
ATOM 747 O O . MET A 1 91 ? 11.594 -11.077 -2.129 1.00 84.25 91 MET A O 1
ATOM 751 N N . GLU A 1 92 ? 11.609 -12.247 -4.056 1.00 86.38 92 GLU A N 1
ATOM 752 C CA . GLU A 1 92 ? 12.713 -13.139 -3.692 1.00 86.38 92 GLU A CA 1
ATOM 753 C C . GLU A 1 92 ? 14.022 -12.365 -3.518 1.00 86.38 92 GLU A C 1
ATOM 755 O O . GLU A 1 92 ? 14.670 -12.476 -2.474 1.00 86.38 92 GLU A O 1
ATOM 760 N N . GLN A 1 93 ? 14.361 -11.489 -4.471 1.00 86.19 93 GLN A N 1
ATOM 761 C CA . GLN A 1 93 ? 15.543 -10.624 -4.375 1.00 86.19 93 GLN A CA 1
ATOM 762 C C . GLN A 1 93 ? 15.505 -9.738 -3.120 1.00 86.19 93 GLN A C 1
ATOM 764 O O . GLN A 1 93 ? 16.485 -9.642 -2.378 1.00 86.19 93 GLN A O 1
ATOM 769 N N . ARG A 1 94 ? 14.347 -9.137 -2.815 1.00 82.00 94 ARG A N 1
ATOM 770 C CA . ARG A 1 94 ? 14.147 -8.344 -1.589 1.00 82.00 94 ARG A CA 1
ATOM 771 C C . ARG A 1 94 ? 14.295 -9.168 -0.322 1.00 82.00 94 ARG A C 1
ATOM 773 O O . ARG A 1 94 ? 14.760 -8.646 0.692 1.00 82.00 94 ARG A O 1
ATOM 780 N N . TYR A 1 95 ? 13.822 -10.411 -0.335 1.00 82.00 95 TYR A N 1
ATOM 781 C CA . TYR A 1 95 ? 13.943 -11.305 0.807 1.00 82.00 95 TYR A CA 1
ATOM 782 C C . TYR A 1 95 ? 15.412 -11.642 1.063 1.00 82.00 95 TYR A C 1
ATOM 784 O O . TYR A 1 95 ? 15.878 -11.442 2.185 1.00 82.00 95 TYR A O 1
ATOM 792 N N . ALA A 1 96 ? 16.147 -12.039 0.021 1.00 84.38 96 ALA A N 1
ATOM 793 C CA . ALA A 1 96 ? 17.579 -12.315 0.101 1.00 84.38 96 ALA A CA 1
ATOM 794 C C . ALA A 1 96 ? 18.359 -11.101 0.632 1.00 84.38 96 ALA A C 1
ATOM 796 O O . ALA A 1 96 ? 19.121 -11.215 1.594 1.00 84.38 96 ALA A O 1
ATOM 797 N N . TYR A 1 97 ? 18.084 -9.913 0.089 1.00 79.00 97 TYR A N 1
ATOM 798 C CA . TYR A 1 97 ? 18.703 -8.669 0.545 1.00 79.00 97 TYR A CA 1
ATOM 799 C C . TYR A 1 97 ? 18.374 -8.346 2.011 1.00 79.00 97 TYR A C 1
ATOM 801 O O . TYR A 1 97 ? 19.251 -7.986 2.791 1.00 79.00 97 TYR A O 1
ATOM 809 N N . ARG A 1 98 ? 17.118 -8.532 2.438 1.00 77.12 98 ARG A N 1
ATOM 810 C CA . ARG A 1 98 ? 16.712 -8.312 3.836 1.00 77.12 98 ARG A CA 1
ATOM 811 C C . ARG A 1 98 ? 17.441 -9.243 4.803 1.00 77.12 98 ARG A C 1
ATOM 813 O O . ARG A 1 98 ? 17.774 -8.813 5.907 1.00 77.12 98 ARG A O 1
ATOM 820 N N . VAL A 1 99 ? 17.643 -10.504 4.422 1.00 78.88 99 VAL A N 1
ATOM 821 C CA . VAL A 1 99 ? 18.399 -11.474 5.229 1.00 78.88 99 VAL A CA 1
ATOM 822 C C . VAL A 1 99 ? 19.842 -10.997 5.397 1.00 78.88 99 VAL A C 1
ATOM 824 O O . VAL A 1 99 ? 20.315 -10.929 6.531 1.00 78.88 99 VAL A O 1
ATOM 827 N N . LEU A 1 100 ? 20.481 -10.559 4.308 1.00 77.06 100 LEU A N 1
ATOM 828 C CA . LEU A 1 100 ? 21.837 -10.003 4.322 1.00 77.06 100 LEU A CA 1
ATOM 829 C C . LEU A 1 100 ? 21.949 -8.760 5.227 1.00 77.06 100 LEU A C 1
ATOM 831 O O . LEU A 1 100 ? 22.814 -8.696 6.104 1.00 77.06 100 LEU A O 1
ATOM 835 N N . CYS A 1 101 ? 21.041 -7.789 5.074 1.00 68.12 101 CYS A N 1
ATOM 836 C CA . CYS A 1 101 ? 21.027 -6.586 5.910 1.00 68.12 101 CYS A CA 1
ATOM 837 C C . CYS A 1 101 ? 20.839 -6.922 7.391 1.00 68.12 101 CYS A C 1
ATOM 839 O O . CYS A 1 101 ? 21.498 -6.328 8.238 1.00 68.12 101 CYS A O 1
ATOM 841 N N . ARG A 1 102 ? 19.986 -7.902 7.722 1.00 63.28 102 ARG A N 1
ATOM 842 C CA . ARG A 1 102 ? 19.776 -8.328 9.111 1.00 63.28 102 ARG A CA 1
ATOM 843 C C . ARG A 1 102 ? 21.042 -8.927 9.723 1.00 63.28 102 ARG A C 1
ATOM 845 O O . ARG A 1 102 ? 21.321 -8.633 10.880 1.00 63.28 102 ARG A O 1
ATOM 852 N N . SER A 1 103 ? 21.801 -9.729 8.974 1.00 61.84 103 SER A N 1
ATOM 853 C CA . SER A 1 103 ? 23.085 -10.260 9.455 1.00 61.84 103 SER A CA 1
ATOM 854 C C . SER A 1 103 ? 24.157 -9.180 9.634 1.00 61.84 103 SER A C 1
ATOM 856 O O . SER A 1 103 ? 25.017 -9.328 10.493 1.00 61.84 103 SER A O 1
ATOM 858 N N . SER A 1 104 ? 24.088 -8.084 8.868 1.00 57.56 104 SER A N 1
ATOM 859 C CA . SER A 1 104 ? 25.055 -6.977 8.932 1.00 57.56 104 SER A CA 1
ATOM 860 C C . SER A 1 104 ? 24.689 -5.879 9.949 1.00 57.56 104 SER A C 1
ATOM 862 O O . SER A 1 104 ? 25.541 -5.070 10.313 1.00 57.56 104 SER A O 1
ATOM 864 N N . MET A 1 105 ? 23.444 -5.854 10.445 1.00 49.84 105 MET A N 1
ATOM 865 C CA . MET A 1 105 ? 22.885 -4.845 11.367 1.00 49.84 105 MET A CA 1
ATOM 866 C C . MET A 1 105 ? 23.383 -4.946 12.827 1.00 49.84 105 MET A C 1
ATOM 868 O O . MET A 1 105 ? 22.725 -4.448 13.737 1.00 49.84 105 MET A O 1
ATOM 872 N N . SER A 1 106 ? 24.544 -5.565 13.076 1.00 36.19 106 SER A N 1
ATOM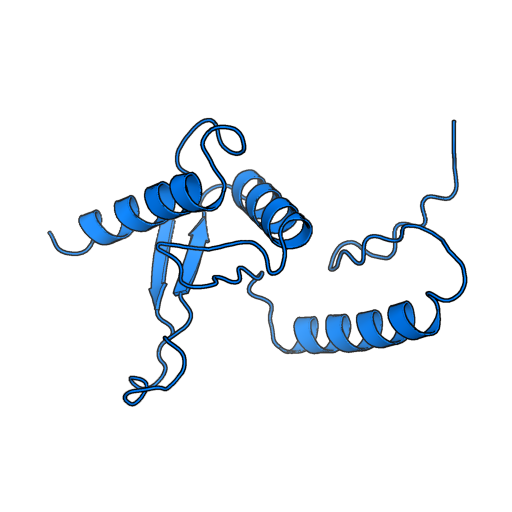 873 C CA . SER A 1 106 ? 25.271 -5.428 14.350 1.00 36.19 106 SER A CA 1
ATOM 874 C C . SER A 1 106 ? 26.100 -4.138 14.421 1.00 36.19 106 SER A C 1
ATOM 876 O O . SER A 1 106 ? 26.486 -3.717 15.506 1.00 36.19 106 SER A O 1
ATOM 878 N N . TRP A 1 107 ? 26.366 -3.496 13.280 1.00 31.84 107 TRP A N 1
ATOM 879 C CA . TRP A 1 107 ? 27.103 -2.236 13.193 1.00 31.84 107 TRP A CA 1
ATOM 880 C C . TRP A 1 107 ? 26.100 -1.099 13.006 1.00 31.84 107 TRP A C 1
ATOM 882 O O . TRP A 1 107 ? 25.511 -0.961 11.935 1.00 31.84 107 TRP A O 1
ATOM 892 N N . GLY A 1 108 ? 25.843 -0.344 14.078 1.00 40.19 108 GLY A N 1
ATOM 893 C CA . GLY A 1 108 ? 24.739 0.613 14.212 1.00 40.19 108 GLY A CA 1
ATOM 894 C C . GLY A 1 108 ? 24.768 1.774 13.216 1.00 40.19 108 GLY A C 1
ATOM 895 O O . GLY A 1 108 ? 25.093 2.903 13.560 1.00 40.19 108 GLY A O 1
ATOM 896 N N . SER A 1 109 ? 24.365 1.497 11.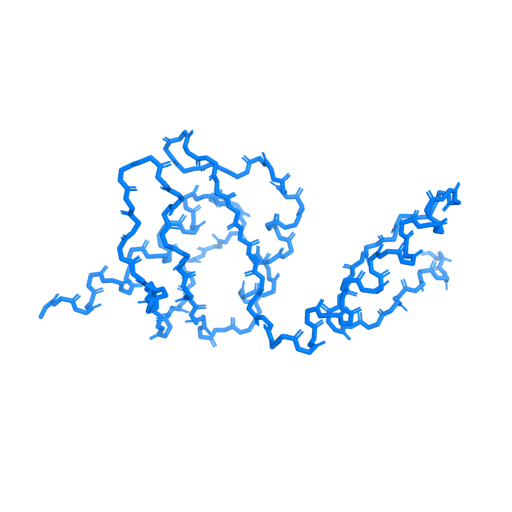984 1.00 43.19 109 SER A N 1
ATOM 897 C CA . SER A 1 109 ? 24.188 2.457 10.905 1.00 43.19 109 SER A CA 1
ATOM 898 C C . SER A 1 109 ? 22.713 2.428 10.511 1.00 43.19 109 SER A C 1
ATOM 900 O O . SER A 1 109 ? 22.143 1.370 10.247 1.00 43.19 109 SER A O 1
ATOM 902 N N . GLY A 1 110 ? 22.052 3.586 10.588 1.00 46.50 110 GLY A N 1
ATOM 903 C CA . GLY A 1 110 ? 20.614 3.762 10.360 1.00 46.50 110 GLY A CA 1
ATOM 904 C C . GLY A 1 110 ? 20.217 3.510 8.907 1.00 46.50 110 GLY A C 1
ATOM 905 O O . GLY A 1 110 ? 19.909 4.440 8.169 1.00 46.50 110 GLY A O 1
ATOM 906 N N . GLN A 1 111 ? 20.256 2.250 8.483 1.00 48.69 111 GLN A N 1
ATOM 907 C CA . GLN A 1 111 ? 20.114 1.868 7.090 1.00 48.69 111 GLN A CA 1
ATOM 908 C C . GLN A 1 111 ? 18.651 1.563 6.758 1.00 48.69 111 GLN A C 1
ATOM 910 O O . GLN A 1 111 ? 18.080 0.546 7.166 1.00 48.69 111 GLN A O 1
ATOM 915 N N . LEU A 1 112 ? 18.030 2.462 5.995 1.00 49.22 112 LEU A N 1
ATOM 916 C CA . LEU A 1 112 ? 16.721 2.246 5.387 1.00 49.22 112 LEU A CA 1
ATOM 917 C C . LEU A 1 112 ? 16.860 1.193 4.280 1.00 49.22 112 LEU A C 1
ATOM 919 O O . LEU A 1 112 ? 17.433 1.441 3.224 1.00 49.22 112 LEU A O 1
ATOM 923 N N . CYS A 1 113 ? 16.327 -0.006 4.519 1.00 50.19 113 CYS A N 1
ATOM 924 C CA . CYS A 1 113 ? 16.260 -1.074 3.520 1.00 50.19 113 CYS A CA 1
ATOM 925 C C . CYS A 1 113 ? 15.186 -0.746 2.465 1.00 50.19 113 CYS A C 1
ATOM 927 O O . CYS A 1 113 ? 14.080 -1.295 2.494 1.00 50.19 113 CYS A O 1
ATOM 929 N N . CYS A 1 114 ? 15.490 0.171 1.553 1.00 50.44 114 CYS A N 1
ATOM 930 C CA . CYS A 1 114 ? 14.686 0.434 0.368 1.00 50.44 114 CYS A CA 1
ATOM 931 C C . CYS A 1 114 ? 15.174 -0.468 -0.777 1.00 50.44 114 CYS A C 1
ATOM 933 O O . CYS A 1 114 ? 16.356 -0.723 -0.925 1.00 50.44 114 CYS A O 1
ATOM 935 N N . PHE A 1 115 ? 14.237 -1.022 -1.536 1.00 43.00 115 PHE A N 1
ATOM 936 C CA . PHE A 1 115 ? 14.437 -1.726 -2.808 1.00 43.00 115 PHE A CA 1
ATOM 937 C C . PHE A 1 115 ? 13.258 -1.255 -3.684 1.00 43.00 115 PHE A C 1
ATOM 939 O O . PHE A 1 115 ? 12.196 -0.976 -3.103 1.00 43.00 115 PHE A O 1
ATOM 946 N N . PRO A 1 116 ? 13.361 -1.104 -5.019 1.00 43.34 116 PRO A N 1
ATOM 947 C CA . PRO A 1 116 ? 14.459 -1.455 -5.932 1.00 43.34 116 PRO A CA 1
ATOM 948 C 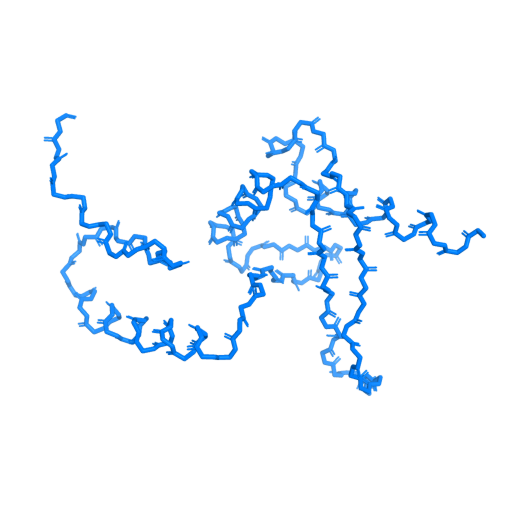C . PRO A 1 116 ? 15.573 -0.412 -6.059 1.00 43.34 116 PRO A C 1
ATOM 950 O O . PRO A 1 116 ? 16.536 -0.644 -6.781 1.00 43.34 116 PRO A O 1
ATOM 953 N N . GLN A 1 117 ? 15.480 0.724 -5.372 1.00 42.28 117 GLN A N 1
ATOM 954 C CA . GLN A 1 117 ? 16.626 1.623 -5.269 1.00 42.28 117 GLN A CA 1
ATOM 955 C C . GLN A 1 117 ? 17.652 0.946 -4.365 1.00 42.28 117 GLN A C 1
ATOM 957 O O . GLN A 1 117 ? 17.321 0.637 -3.226 1.00 42.28 117 GLN A O 1
ATOM 962 N N . GLY A 1 118 ? 18.819 0.609 -4.917 1.00 45.19 118 GLY A N 1
ATOM 963 C CA . GLY A 1 118 ? 19.863 -0.153 -4.237 1.00 45.19 118 GLY A CA 1
ATOM 964 C C . GLY A 1 118 ? 20.305 0.447 -2.899 1.00 45.19 118 GLY A C 1
ATOM 965 O O . GLY A 1 118 ? 19.873 1.523 -2.496 1.00 45.19 118 GLY A O 1
ATOM 966 N N . PHE A 1 119 ? 21.191 -0.277 -2.213 1.00 37.81 119 PHE A N 1
ATOM 967 C CA . PHE A 1 119 ? 21.878 0.159 -0.997 1.00 37.81 119 PHE A CA 1
ATOM 968 C C . PHE A 1 119 ? 22.407 1.594 -1.156 1.00 37.81 119 PHE A C 1
ATOM 970 O O . PHE A 1 119 ? 23.419 1.819 -1.811 1.00 37.81 119 PHE A O 1
ATOM 977 N N . GLN A 1 120 ? 21.713 2.573 -0.575 1.00 44.16 120 GLN A N 1
ATOM 978 C CA . GLN A 1 120 ? 22.269 3.903 -0.372 1.00 44.16 120 GLN A CA 1
ATOM 979 C C . GLN A 1 120 ? 23.034 3.849 0.950 1.00 44.16 120 GLN A C 1
ATOM 981 O O . GLN A 1 120 ? 22.450 3.973 2.029 1.00 44.16 120 GLN A O 1
ATOM 986 N N . SER A 1 121 ? 24.342 3.589 0.886 1.00 39.28 121 SER A N 1
ATOM 987 C CA . SER A 1 121 ? 25.221 3.961 1.988 1.00 39.28 121 SER A CA 1
ATOM 988 C C . SER A 1 121 ? 25.183 5.478 2.090 1.00 39.28 121 SER A C 1
ATOM 990 O O . SER A 1 121 ? 25.542 6.187 1.153 1.00 39.28 121 SER A O 1
ATOM 992 N N . ASN A 1 122 ? 24.731 5.992 3.230 1.00 46.09 122 ASN A N 1
ATOM 993 C CA . ASN A 1 122 ? 24.910 7.400 3.549 1.00 46.09 122 ASN A CA 1
ATOM 994 C C . ASN A 1 122 ? 26.360 7.591 4.029 1.00 46.09 122 ASN A C 1
ATOM 996 O O . ASN A 1 122 ? 26.622 7.800 5.210 1.00 46.09 122 ASN A O 1
ATOM 1000 N N . GLU A 1 123 ? 27.317 7.403 3.121 1.00 42.56 123 GLU A N 1
ATOM 1001 C CA . GLU A 1 123 ? 28.716 7.767 3.332 1.00 42.56 123 GLU A CA 1
ATOM 1002 C C . GLU A 1 123 ? 28.872 9.249 2.989 1.00 42.56 123 GLU A C 1
ATOM 1004 O O . GLU A 1 123 ? 29.191 9.615 1.862 1.00 42.56 123 GLU A O 1
ATOM 1009 N N . GLY A 1 124 ? 28.595 10.123 3.958 1.00 34.16 124 GLY A N 1
ATOM 1010 C CA . GLY A 1 124 ? 28.886 11.548 3.804 1.00 34.16 124 GLY A CA 1
ATOM 1011 C C . GLY A 1 124 ? 27.981 12.460 4.610 1.00 34.16 124 GLY A C 1
ATOM 1012 O O . GLY A 1 124 ? 27.042 13.038 4.074 1.00 34.16 124 GLY A O 1
ATOM 1013 N N . GLY A 1 125 ? 28.309 12.643 5.888 1.00 39.16 125 GLY A N 1
ATOM 1014 C CA . GLY A 1 125 ? 27.879 13.834 6.610 1.00 39.16 125 GLY A CA 1
ATOM 1015 C C . GLY A 1 125 ? 28.552 15.080 6.028 1.00 39.16 125 GLY A C 1
ATOM 1016 O O . GLY A 1 125 ? 29.772 15.099 5.843 1.00 39.16 125 GLY A O 1
ATOM 1017 N N . ARG A 1 126 ? 27.751 16.110 5.768 1.00 35.97 126 ARG A N 1
ATOM 1018 C CA . ARG A 1 126 ? 28.129 17.522 5.868 1.00 35.97 126 ARG A CA 1
ATOM 1019 C C . ARG A 1 126 ? 26.966 18.285 6.470 1.00 35.97 126 ARG A C 1
ATOM 1021 O O . ARG A 1 126 ? 25.822 17.995 6.058 1.00 35.97 126 ARG A O 1
#

Foldseek 3Di:
DVQVVQQPVVLVQLCVQLDCPLDVGRFGWPDKDFDPDDQDDPPDDGTDIDTDTPDPVVVVSSAVSLVVCPPPGDDPNHDDHDDDDDDPVQVVVLVVVVVVVVVVPVPPDPWDSDPPPDGDDPPDDD

Organism: NCBI:txid630683

Solvent-accessible surface area (backbone atoms only — not comparable to full-atom values): 8232 Å² total; per-residue (Å²): 126,79,64,65,62,52,48,54,50,56,23,51,50,49,42,67,52,70,32,87,85,77,50,98,62,68,60,59,51,78,43,68,47,64,58,96,62,80,83,64,57,93,92,49,74,78,77,58,72,52,71,42,60,68,47,68,69,61,50,52,52,52,50,52,51,37,61,74,43,59,90,68,36,45,54,96,87,41,81,51,86,77,80,84,92,67,58,69,70,58,49,51,54,51,50,55,50,50,54,52,50,61,74,56,62,83,58,93,62,95,71,81,90,56,74,90,57,66,89,74,75,86,82,72,91,129

Secondary structure (DSSP, 8-state):
-TTHHHHHHHHHHHHHHH-TTT-SSPPPEEEEEE-SSPPPPTTSPPPPEEEEES-HHHHHHHHHHHHHTTTT-EETTEE--------HHHHHHHHHHHHHHHHHTTS-------SSS---------